Protein AF-A0A3P7J683-F1 (afdb_monomer_lite)

Organism: Strongylus vulgaris (NCBI:txid40348)

Radius of gyration: 22.48 Å; chains: 1; bounding box: 61×35×54 Å

pLDDT: mean 79.8, std 13.48, range [34.59, 92.44]

Secondary structure (DSSP, 8-state):
-GGG-TT---------TTGGGG--HHHHHHH-------------HHHHHHHT-GGGT---S-TT-S--HHHHHHHHHHS-HHHHHHHHHHHHHHHHH-SPPPHHHHHHHHHHTT--SSHHHHHHHHHHHHHTTSS-------

InterPro domains:
  IPR007220 Origin recognition complex, subunit 2 [PTHR14052] (2-137)
  IPR056772 Origin recognition complex subunit 2, RecA-like domain [PF04084] (2-37)
  IPR056773 Origin recognition complex subunit 2, winged-helix domain [PF24882] (101-136)

Sequence (142 aa):
MLAENPAILLVATIDHINATLLWTSVLLDSFQWVYCHADTFAFSTEELLAGHSSLLGLNPKNTHSAHSLSSLDVLWQSLATNSRSIFRLFYAMFFSTNEPVSFWDLFSAAKDEFLVSSDTALRQQLVEFSDHRVLRYAFHFY

Foldseek 3Di:
DQQQDPVDDDDDDDDDPCPVVVDDPVRCVSNVDDDDDDCPVDDPPPVVLVCCALLVVNPPDDDDDSGDPSNVVVVCVPDDPLLNVLVVLLVVVCVVVVDHDDLVNSVVVSVVVVSDDDSVRVVVSVVVCVNSVNDDDDDDDD

Structure (mmCIF, N/CA/C/O backbone):
data_AF-A0A3P7J683-F1
#
_entry.id   AF-A0A3P7J683-F1
#
loop_
_atom_site.group_PDB
_atom_site.id
_atom_site.type_symbol
_atom_site.label_atom_id
_atom_site.label_alt_id
_atom_site.label_comp_id
_atom_site.label_asym_id
_atom_site.label_entity_id
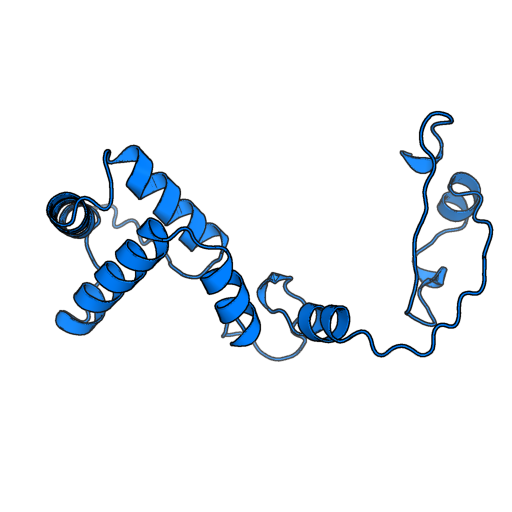_atom_site.label_seq_id
_atom_site.pdbx_PDB_ins_code
_atom_site.Cartn_x
_atom_site.Cartn_y
_atom_site.Cartn_z
_atom_site.occupancy
_atom_site.B_iso_or_equiv
_atom_site.auth_seq_id
_atom_site.auth_comp_id
_atom_site.auth_asym_id
_atom_site.auth_atom_id
_atom_site.pdbx_PDB_model_num
ATOM 1 N N . MET A 1 1 ? -4.834 2.512 26.294 1.00 63.38 1 MET A N 1
ATOM 2 C CA . MET A 1 1 ? -5.133 2.168 24.881 1.00 63.38 1 MET A CA 1
ATOM 3 C C . MET A 1 1 ? -5.638 3.398 24.139 1.00 63.38 1 MET A C 1
ATOM 5 O O . MET A 1 1 ? -6.151 4.297 24.786 1.00 63.38 1 MET A O 1
ATOM 9 N N . LEU A 1 2 ? -5.506 3.467 22.807 1.00 81.56 2 LEU A N 1
ATOM 10 C CA . LEU A 1 2 ? -5.938 4.637 22.015 1.00 81.56 2 LEU A CA 1
ATOM 11 C C . LEU A 1 2 ? -7.419 5.000 22.250 1.00 81.56 2 LEU A C 1
ATOM 13 O O . LEU A 1 2 ? -7.756 6.176 22.303 1.00 81.56 2 LEU A O 1
ATOM 17 N N . ALA A 1 3 ? -8.264 3.987 22.454 1.00 80.56 3 ALA A N 1
ATOM 18 C CA . ALA A 1 3 ? -9.697 4.138 22.692 1.00 80.56 3 ALA A CA 1
ATOM 19 C C . ALA A 1 3 ? -10.083 4.635 24.098 1.00 80.56 3 ALA A C 1
ATOM 21 O O . ALA A 1 3 ? -11.203 5.085 24.283 1.00 80.56 3 ALA A O 1
ATOM 22 N N . GLU A 1 4 ? -9.177 4.596 25.079 1.00 85.88 4 GLU A N 1
ATOM 23 C CA . GLU A 1 4 ? -9.460 5.113 26.433 1.00 85.88 4 GLU A CA 1
ATOM 24 C C . GLU A 1 4 ? -9.254 6.630 26.528 1.00 85.88 4 GLU A C 1
ATOM 26 O O . GLU A 1 4 ? -9.586 7.252 27.536 1.00 85.88 4 GLU A O 1
ATOM 31 N N . ASN A 1 5 ? -8.647 7.240 25.508 1.00 88.81 5 ASN A N 1
ATOM 32 C CA . ASN A 1 5 ? -8.351 8.660 25.528 1.00 88.81 5 ASN A CA 1
ATOM 33 C C . ASN A 1 5 ? -9.630 9.466 25.234 1.00 88.81 5 ASN A C 1
ATOM 35 O O . ASN A 1 5 ? -10.151 9.362 24.125 1.00 88.81 5 ASN A O 1
ATOM 39 N N . PRO A 1 6 ? -10.094 10.339 26.149 1.00 87.06 6 PRO A N 1
ATOM 40 C CA . PRO A 1 6 ? -11.324 11.111 25.954 1.00 87.06 6 PRO A CA 1
ATOM 41 C C . PRO A 1 6 ? -11.253 12.104 24.783 1.00 87.06 6 PRO A C 1
ATOM 43 O O . PRO A 1 6 ? -12.284 12.608 24.346 1.00 87.06 6 PRO A O 1
ATOM 46 N N . ALA A 1 7 ? -10.057 12.406 24.267 1.00 92.25 7 ALA A N 1
ATOM 47 C CA . ALA A 1 7 ? -9.878 13.251 23.089 1.00 92.25 7 ALA A CA 1
ATOM 48 C C . ALA A 1 7 ? -10.100 12.509 21.757 1.00 92.25 7 ALA A C 1
ATOM 50 O O . ALA A 1 7 ? -10.123 13.149 20.706 1.00 92.25 7 ALA A O 1
ATOM 51 N N . ILE A 1 8 ? -10.223 11.177 21.775 1.00 90.19 8 ILE A N 1
ATOM 52 C CA . ILE A 1 8 ? -10.325 10.341 20.576 1.00 90.19 8 ILE A CA 1
ATOM 53 C C . ILE A 1 8 ? -11.677 9.629 20.580 1.00 90.19 8 ILE A C 1
ATOM 55 O O . ILE A 1 8 ? -11.983 8.857 21.481 1.00 90.19 8 ILE A O 1
ATOM 59 N N . LEU A 1 9 ? -12.473 9.863 19.537 1.00 90.25 9 LEU A N 1
ATOM 60 C CA . LEU A 1 9 ? -13.706 9.124 19.273 1.00 90.25 9 LEU A CA 1
ATOM 61 C C . LEU A 1 9 ? -13.446 8.087 18.184 1.00 90.25 9 LEU A C 1
ATOM 63 O O . LEU A 1 9 ? -12.823 8.399 17.168 1.00 90.25 9 LEU A O 1
ATOM 67 N N . LEU A 1 10 ? -13.927 6.863 18.397 1.00 89.94 10 LEU A N 1
ATOM 68 C CA . LEU A 1 10 ? -13.690 5.742 17.495 1.00 89.94 10 LEU A CA 1
ATOM 69 C C . LEU A 1 10 ? -15.003 5.275 16.868 1.00 89.94 10 LEU A C 1
ATOM 71 O O . LEU A 1 10 ? -16.000 5.072 17.557 1.00 89.94 10 LEU A O 1
ATOM 75 N N . VAL A 1 11 ? -14.982 5.102 15.549 1.00 92.44 11 VAL A N 1
ATOM 76 C CA . VAL A 1 11 ? -16.067 4.509 14.763 1.00 92.44 11 VAL A CA 1
ATOM 77 C C . VAL A 1 11 ? -15.461 3.366 13.964 1.00 92.44 11 VAL A C 1
ATOM 79 O O . VAL A 1 11 ? -14.398 3.530 13.366 1.00 92.44 11 VAL A O 1
ATOM 82 N N . ALA A 1 12 ? -16.112 2.208 13.984 1.00 89.81 12 ALA A N 1
ATOM 83 C CA . ALA A 1 12 ? -15.646 1.006 13.309 1.00 89.81 12 ALA A CA 1
ATOM 84 C C . ALA A 1 12 ? -16.827 0.226 12.718 1.00 89.81 12 ALA A C 1
ATOM 86 O O . ALA A 1 12 ? -17.936 0.274 13.251 1.00 89.81 12 ALA A O 1
ATOM 87 N N . THR A 1 13 ? -16.569 -0.498 11.631 1.00 89.75 13 THR A N 1
ATOM 88 C CA . THR A 1 13 ? -17.495 -1.443 10.991 1.00 89.75 13 THR A CA 1
ATOM 89 C C . THR A 1 13 ? -16.991 -2.872 11.170 1.00 89.75 13 THR A C 1
ATOM 91 O O . THR A 1 13 ? -15.807 -3.098 11.433 1.00 89.75 13 THR A O 1
ATOM 94 N N . ILE A 1 14 ? -17.904 -3.842 11.102 1.00 88.81 14 ILE A N 1
ATOM 95 C CA . ILE A 1 14 ? -17.615 -5.256 11.347 1.00 88.81 14 ILE A CA 1
ATOM 96 C C . ILE A 1 14 ? -18.514 -6.110 10.455 1.00 88.81 14 ILE A C 1
ATOM 98 O O . ILE A 1 14 ? -19.729 -6.087 10.628 1.00 88.81 14 ILE A O 1
ATOM 102 N N . ASP A 1 15 ? -17.916 -6.927 9.589 1.00 86.31 15 ASP A N 1
ATOM 103 C CA . ASP A 1 15 ? -18.677 -7.787 8.667 1.00 86.31 15 ASP A CA 1
ATOM 104 C C . ASP A 1 15 ? -18.662 -9.270 9.058 1.00 86.31 15 ASP A C 1
ATOM 106 O O . ASP A 1 15 ? -19.535 -10.047 8.670 1.00 86.31 15 ASP A O 1
ATOM 110 N N . HIS A 1 16 ? -17.670 -9.706 9.841 1.00 84.81 16 HIS A N 1
ATOM 111 C CA . HIS A 1 16 ? -17.522 -11.120 10.179 1.00 84.81 16 HIS A CA 1
ATOM 112 C C . HIS A 1 16 ? -18.406 -11.526 11.368 1.00 84.81 16 HIS A C 1
ATOM 114 O O . HIS A 1 16 ? -18.309 -10.948 12.450 1.00 84.81 16 HIS A O 1
ATOM 120 N N . ILE A 1 17 ? -19.177 -12.611 11.218 1.00 87.00 17 ILE A N 1
ATOM 121 C CA . ILE A 1 17 ? -20.117 -13.102 12.247 1.00 87.00 17 ILE A CA 1
ATOM 122 C C . ILE A 1 17 ? -19.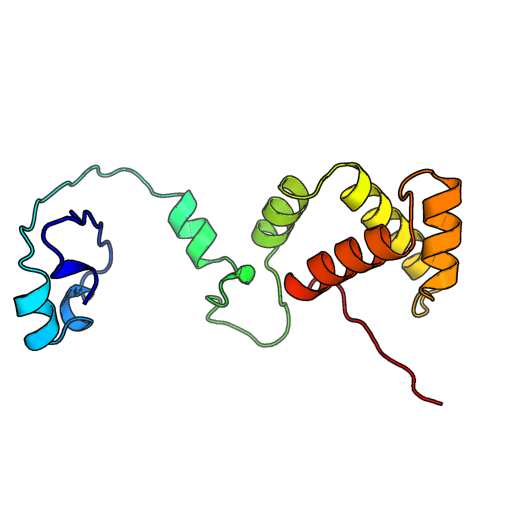453 -13.398 13.603 1.00 87.00 17 ILE A C 1
ATOM 124 O O . ILE A 1 17 ? -20.052 -13.187 14.652 1.00 87.00 17 ILE A O 1
ATOM 128 N N . ASN A 1 18 ? -18.192 -13.840 13.589 1.00 86.81 18 ASN A N 1
ATOM 129 C CA . ASN A 1 18 ? -17.424 -14.153 14.800 1.00 86.81 18 ASN A CA 1
ATOM 130 C C . ASN A 1 18 ? -16.445 -13.044 15.222 1.00 86.81 18 ASN A C 1
ATOM 132 O O . ASN A 1 18 ? -15.536 -13.308 16.005 1.00 86.81 18 ASN A O 1
ATOM 136 N N . ALA A 1 19 ? -16.552 -11.829 14.683 1.00 86.12 19 ALA A N 1
ATOM 137 C CA . ALA A 1 19 ? -15.593 -10.758 14.974 1.00 86.12 19 ALA A CA 1
ATOM 138 C C . ALA A 1 19 ? -15.502 -10.402 16.467 1.00 86.12 19 ALA A C 1
ATOM 140 O O . ALA A 1 19 ? -14.432 -10.044 16.950 1.00 86.12 19 ALA A O 1
ATOM 141 N N . THR A 1 20 ? -16.590 -10.575 17.218 1.00 82.94 20 THR A N 1
ATOM 142 C CA . THR A 1 20 ? -16.627 -10.355 18.671 1.00 82.94 20 THR A CA 1
ATOM 143 C C . THR A 1 20 ? -15.699 -11.290 19.452 1.00 82.94 20 THR A C 1
ATOM 145 O O . THR A 1 20 ? -15.312 -10.953 20.566 1.00 82.94 20 THR A O 1
ATOM 148 N N . LEU A 1 21 ? -15.268 -12.420 18.869 1.00 86.12 21 LEU A N 1
ATOM 149 C CA . LEU A 1 21 ? -14.277 -13.318 19.477 1.00 86.12 21 LEU A CA 1
ATOM 150 C C . LEU A 1 21 ? -12.866 -12.719 19.529 1.00 86.12 21 LEU A C 1
ATOM 152 O O . LEU A 1 21 ? -12.029 -13.206 20.286 1.00 86.12 21 LEU A O 1
ATOM 156 N N . LEU A 1 22 ? -12.577 -11.689 18.727 1.00 85.69 22 LEU A N 1
ATOM 157 C CA . LEU A 1 22 ? -11.267 -11.031 18.718 1.00 85.69 22 LEU A CA 1
ATOM 158 C C . LEU A 1 22 ? -11.026 -10.202 19.985 1.00 85.69 22 LEU A C 1
ATOM 160 O O . LEU A 1 22 ? -9.882 -9.863 20.292 1.00 85.69 22 LEU A O 1
ATOM 164 N N . TRP A 1 23 ? -12.085 -9.860 20.719 1.00 87.19 23 TRP A N 1
ATOM 165 C CA . TRP A 1 23 ? -11.997 -9.002 21.888 1.00 87.19 23 TRP A CA 1
ATOM 166 C C . TRP A 1 23 ? -12.067 -9.808 23.179 1.00 87.19 23 TRP A C 1
ATOM 168 O O . TRP A 1 23 ? -13.001 -10.565 23.430 1.00 87.19 23 TRP A O 1
ATOM 178 N N . THR A 1 24 ? -11.071 -9.604 24.036 1.00 87.50 24 THR A N 1
ATOM 179 C CA . THR A 1 24 ? -11.104 -10.083 25.417 1.00 87.50 24 THR A CA 1
ATOM 180 C C . THR A 1 24 ? -11.987 -9.173 26.273 1.00 87.50 24 THR A C 1
ATOM 182 O O . THR A 1 24 ? -12.294 -8.041 25.896 1.00 87.50 24 THR A O 1
ATOM 185 N N . SER A 1 25 ? -12.369 -9.639 27.464 1.00 86.38 25 SER A N 1
ATOM 186 C CA . SER A 1 25 ? -13.171 -8.852 28.413 1.00 86.38 25 SER A CA 1
ATOM 187 C C . SER A 1 25 ? -12.532 -7.505 28.768 1.00 86.38 25 SER A C 1
ATOM 189 O O . SER A 1 25 ? -13.233 -6.507 28.868 1.00 86.38 25 SER A O 1
ATOM 191 N N . VAL A 1 26 ? -11.202 -7.463 28.889 1.00 87.25 26 VAL A N 1
ATOM 192 C CA . VAL A 1 26 ? -10.441 -6.232 29.168 1.00 87.25 26 VAL A CA 1
ATOM 193 C C . VAL A 1 26 ? -10.550 -5.235 28.011 1.00 87.25 26 VAL A C 1
ATOM 195 O O . VAL A 1 26 ? -10.732 -4.042 28.232 1.00 87.25 26 VAL A O 1
ATOM 198 N N . LEU A 1 27 ? -10.478 -5.719 26.768 1.00 87.06 27 LEU A N 1
ATOM 199 C CA . LEU A 1 27 ? -10.613 -4.869 25.586 1.00 87.06 27 LEU A CA 1
ATOM 200 C C . LEU A 1 27 ? -12.028 -4.295 25.482 1.00 87.06 27 LEU A C 1
ATOM 202 O O . LEU A 1 27 ? -12.182 -3.096 25.267 1.00 87.06 27 LEU A O 1
ATOM 206 N N . LEU A 1 28 ? -13.055 -5.123 25.690 1.00 86.12 28 LEU A N 1
ATOM 207 C CA . LEU A 1 28 ? -14.451 -4.676 25.673 1.00 86.12 28 LEU A CA 1
ATOM 208 C C . LEU A 1 28 ? -14.722 -3.564 26.692 1.00 86.12 28 LEU A C 1
ATOM 210 O O . LEU A 1 28 ? -15.403 -2.596 26.356 1.00 86.12 28 LEU A O 1
ATOM 214 N N . ASP A 1 29 ? -14.150 -3.676 27.892 1.00 86.38 29 ASP A N 1
ATOM 215 C CA . ASP A 1 29 ? -14.309 -2.667 28.941 1.00 86.38 29 ASP A CA 1
ATOM 216 C C . ASP A 1 29 ? -13.639 -1.335 28.570 1.00 86.38 29 ASP A C 1
ATOM 218 O O . ASP A 1 29 ? -14.192 -0.268 28.813 1.00 86.38 29 ASP A O 1
ATOM 222 N N . SER A 1 30 ? -12.494 -1.382 27.885 1.00 86.69 30 SER A N 1
ATOM 223 C CA . SER A 1 30 ? -11.810 -0.171 27.415 1.00 86.69 30 SER A CA 1
ATOM 224 C C . SER A 1 30 ? -12.492 0.512 26.221 1.00 86.69 30 SER A C 1
ATOM 226 O O . SER A 1 30 ? -12.407 1.729 26.082 1.00 86.69 30 SER A O 1
ATOM 228 N N . PHE A 1 31 ? -13.149 -0.254 25.341 1.00 85.69 31 PHE A N 1
ATOM 229 C CA . PHE A 1 31 ? -13.732 0.279 24.107 1.00 85.69 31 PHE A CA 1
ATOM 230 C C . PHE A 1 31 ? -15.136 0.865 24.292 1.00 85.69 31 PHE A C 1
ATOM 232 O O . PHE A 1 31 ? -15.530 1.704 23.486 1.00 85.69 31 PHE A O 1
ATOM 239 N N . GLN A 1 32 ? -15.887 0.428 25.315 1.00 86.69 32 GLN A N 1
ATOM 240 C CA . GLN A 1 32 ? -17.238 0.928 25.628 1.00 86.69 32 GLN A CA 1
ATOM 241 C C . GLN A 1 32 ? -18.145 1.033 24.380 1.00 86.69 32 GLN A C 1
ATOM 243 O O . GLN A 1 32 ? -18.784 2.054 24.124 1.00 86.69 32 GLN A O 1
ATOM 248 N N . TRP A 1 33 ? -18.171 -0.026 23.563 1.00 87.88 33 TRP A N 1
ATOM 249 C CA . TRP A 1 33 ? -18.863 -0.016 22.275 1.00 87.88 33 TRP A CA 1
ATOM 250 C C . TRP A 1 33 ? -20.376 0.175 22.402 1.00 87.88 33 TRP A C 1
ATOM 252 O O . TRP A 1 33 ? -21.048 -0.523 23.161 1.00 87.88 33 TRP A O 1
ATOM 262 N N . VAL A 1 34 ? -20.924 1.044 21.552 1.00 90.75 34 VAL A N 1
ATOM 263 C CA . VAL A 1 34 ? -22.361 1.127 21.278 1.00 90.75 34 VAL A CA 1
ATOM 264 C C . VAL A 1 34 ? -22.611 0.511 19.908 1.00 90.75 34 VAL A C 1
ATOM 266 O O . VAL A 1 34 ? -22.205 1.063 18.888 1.00 90.75 34 VAL A O 1
ATOM 269 N N . TYR A 1 35 ? -23.270 -0.645 19.883 1.00 89.50 35 TYR A N 1
ATOM 270 C CA . TYR A 1 35 ? -23.570 -1.345 18.638 1.00 89.50 35 TYR A CA 1
ATOM 271 C C . TYR A 1 35 ? -24.760 -0.692 17.938 1.00 89.50 35 TYR A C 1
ATOM 273 O O . TYR A 1 35 ? -25.857 -0.616 18.492 1.00 89.50 35 TYR A O 1
ATOM 281 N N . CYS A 1 36 ? -24.543 -0.250 16.703 1.00 90.44 36 CYS A N 1
ATOM 282 C CA . CYS A 1 36 ? -25.597 0.183 15.801 1.00 90.44 36 CYS A CA 1
ATOM 283 C C . CYS A 1 36 ? -25.727 -0.814 14.649 1.00 90.44 36 CYS A C 1
ATOM 285 O O . CYS A 1 36 ? -24.743 -1.348 14.142 1.00 90.44 36 CYS A O 1
ATOM 287 N N . HIS A 1 37 ? -26.965 -1.082 14.257 1.00 90.12 37 HIS A N 1
ATOM 288 C CA . HIS A 1 37 ? -27.256 -1.951 13.132 1.00 90.12 37 HIS A CA 1
ATOM 289 C C . HIS A 1 37 ? -27.444 -1.098 11.876 1.00 90.12 37 HIS A C 1
ATOM 291 O O . HIS A 1 37 ? -28.238 -0.156 11.886 1.00 90.12 37 HIS A O 1
ATOM 297 N N . ALA A 1 38 ? -26.689 -1.405 10.823 1.00 86.69 38 ALA A N 1
ATOM 298 C CA . ALA A 1 38 ? -26.641 -0.628 9.589 1.00 86.69 38 ALA A CA 1
ATOM 299 C C . ALA A 1 38 ? -26.641 -1.560 8.366 1.00 86.69 38 ALA A C 1
ATOM 301 O O . ALA A 1 38 ? -25.663 -1.642 7.626 1.00 86.69 38 ALA A O 1
ATOM 302 N N . ASP A 1 39 ? -27.751 -2.265 8.155 1.00 87.44 39 ASP A N 1
ATOM 303 C CA . ASP A 1 39 ? -27.918 -3.173 7.019 1.00 87.44 39 ASP A CA 1
ATOM 304 C C . ASP A 1 39 ? -28.184 -2.398 5.724 1.00 87.44 39 ASP A C 1
ATOM 306 O O . ASP A 1 39 ? -29.305 -1.974 5.437 1.00 87.44 39 ASP A O 1
ATOM 310 N N . THR A 1 40 ? -27.142 -2.204 4.918 1.00 85.88 40 THR A N 1
ATOM 311 C CA . THR A 1 40 ? -27.237 -1.490 3.634 1.00 85.88 40 THR A CA 1
ATOM 312 C C . THR A 1 40 ? -27.601 -2.403 2.462 1.00 85.88 40 THR A C 1
ATOM 314 O O . THR A 1 40 ? -28.000 -1.903 1.411 1.00 85.88 40 THR A O 1
ATOM 317 N N . PHE A 1 41 ? -27.450 -3.726 2.617 1.00 82.69 41 PHE A N 1
ATOM 318 C CA . PHE A 1 41 ? -27.582 -4.744 1.558 1.00 82.69 41 PHE A CA 1
ATOM 319 C C . PHE A 1 41 ? -26.785 -4.435 0.273 1.00 82.69 41 PHE A C 1
ATOM 321 O O . PHE A 1 41 ? -27.047 -5.012 -0.785 1.00 82.69 41 PHE A O 1
ATOM 328 N N . ALA A 1 42 ? -25.806 -3.531 0.350 1.00 84.88 42 ALA A N 1
ATOM 329 C CA . ALA A 1 42 ? -24.933 -3.188 -0.757 1.00 84.88 42 ALA A CA 1
ATOM 330 C C . ALA A 1 42 ? -23.835 -4.249 -0.904 1.00 84.88 42 ALA A C 1
ATOM 332 O O . ALA A 1 42 ? -23.350 -4.806 0.079 1.00 84.88 42 ALA A O 1
ATOM 333 N N . PHE A 1 43 ? -23.434 -4.534 -2.142 1.00 81.31 43 PHE A N 1
ATOM 334 C CA . PHE A 1 43 ? -22.352 -5.476 -2.409 1.00 81.31 43 PHE A CA 1
ATOM 335 C C . PHE A 1 43 ? -20.993 -4.761 -2.360 1.00 81.31 43 PHE A C 1
ATOM 337 O O . PHE A 1 43 ? -20.681 -3.972 -3.254 1.00 81.31 43 PHE A O 1
ATOM 344 N N . SER A 1 44 ? -20.177 -5.054 -1.344 1.00 75.56 44 SER A N 1
ATOM 345 C CA . SER A 1 44 ? -18.829 -4.492 -1.175 1.00 75.56 44 SER A CA 1
ATOM 346 C C . SER A 1 44 ? -17.818 -5.112 -2.152 1.00 75.56 44 SER A C 1
ATOM 348 O O . SER A 1 44 ? -17.034 -5.994 -1.797 1.00 75.56 44 SER A O 1
ATOM 350 N N . THR A 1 45 ? -17.806 -4.648 -3.408 1.00 78.50 45 THR A N 1
ATOM 351 C CA . THR A 1 45 ? -16.829 -5.099 -4.420 1.00 78.50 45 THR A CA 1
ATOM 352 C C . THR A 1 45 ? -15.387 -4.845 -3.988 1.00 78.50 45 THR A C 1
ATOM 354 O O . THR A 1 45 ? -14.513 -5.667 -4.249 1.00 78.50 45 THR A O 1
ATOM 357 N N . GLU A 1 46 ? -15.130 -3.711 -3.333 1.00 75.38 46 GLU A N 1
ATOM 358 C CA . GLU A 1 46 ? -13.778 -3.293 -2.951 1.00 75.38 46 GLU A CA 1
ATOM 359 C C . GLU A 1 46 ? -13.188 -4.179 -1.850 1.00 75.38 46 GLU A C 1
ATOM 361 O O . GLU A 1 46 ? -12.056 -4.641 -1.984 1.00 75.38 46 GLU A O 1
ATOM 366 N N . GLU A 1 47 ? -13.964 -4.504 -0.813 1.00 75.56 47 GLU A N 1
ATOM 367 C CA . GLU A 1 47 ? -13.526 -5.403 0.265 1.00 75.56 47 GLU A CA 1
ATOM 368 C C . GLU A 1 47 ? -13.275 -6.824 -0.239 1.00 75.56 47 GLU A C 1
ATOM 370 O O . GLU A 1 47 ? -12.295 -7.461 0.152 1.00 75.56 47 GLU A O 1
ATOM 375 N N . LEU A 1 48 ? -14.106 -7.312 -1.165 1.00 73.69 48 LEU A N 1
ATOM 376 C CA . LEU A 1 48 ? -13.919 -8.629 -1.767 1.00 73.69 48 LEU A CA 1
ATOM 377 C C . LEU A 1 48 ? -12.643 -8.690 -2.623 1.00 73.69 48 LEU A C 1
ATOM 379 O O . LEU A 1 48 ? -11.896 -9.669 -2.568 1.00 73.69 48 LEU A O 1
ATOM 383 N N . LEU A 1 49 ? -12.355 -7.634 -3.389 1.00 67.75 49 LEU A N 1
ATOM 384 C CA . LEU A 1 49 ? -11.113 -7.525 -4.157 1.00 67.75 49 LEU A CA 1
ATOM 385 C C . LEU A 1 49 ? -9.886 -7.371 -3.244 1.00 67.75 49 LEU A C 1
ATOM 387 O O . LEU A 1 49 ? -8.843 -7.965 -3.526 1.00 67.75 49 LEU A O 1
ATOM 391 N N . ALA A 1 50 ? -10.015 -6.640 -2.134 1.00 65.88 50 ALA A N 1
ATOM 392 C CA . ALA A 1 50 ? -8.966 -6.489 -1.130 1.00 65.88 50 ALA A CA 1
ATOM 393 C C . ALA A 1 50 ? -8.664 -7.806 -0.395 1.00 65.88 50 ALA A C 1
ATOM 395 O O . ALA A 1 50 ? -7.496 -8.135 -0.195 1.00 65.88 50 ALA A O 1
ATOM 396 N N . GLY A 1 51 ? -9.680 -8.608 -0.063 1.00 58.84 51 GLY A N 1
ATOM 397 C CA . GLY A 1 51 ? -9.504 -9.934 0.545 1.00 58.84 51 GLY A CA 1
ATOM 398 C C . GLY A 1 51 ? -8.779 -10.933 -0.365 1.00 58.84 51 GLY A C 1
ATOM 399 O O . GLY A 1 51 ? -8.069 -11.816 0.110 1.00 58.84 51 GLY A O 1
ATOM 400 N N . HIS A 1 52 ? -8.887 -10.760 -1.684 1.00 54.19 52 HIS A N 1
ATOM 401 C CA . HIS A 1 52 ? -8.129 -11.526 -2.681 1.00 54.19 52 HIS A CA 1
ATOM 402 C C . HIS A 1 52 ? -6.768 -10.899 -3.033 1.00 54.19 52 HIS A C 1
ATOM 404 O O . HIS A 1 52 ? -6.051 -11.403 -3.904 1.00 54.19 52 HIS A O 1
ATOM 410 N N . SER A 1 53 ? -6.396 -9.796 -2.379 1.00 52.34 53 SER A N 1
ATOM 411 C CA . SER A 1 53 ? -5.141 -9.100 -2.629 1.00 52.34 53 SER A CA 1
ATOM 412 C C . SER A 1 53 ? -3.977 -9.846 -1.984 1.00 52.34 53 SER A C 1
ATOM 414 O O . SER A 1 53 ? -3.831 -9.909 -0.761 1.00 52.34 53 SER A O 1
ATOM 416 N N . SER A 1 54 ? -3.088 -10.373 -2.824 1.00 52.22 54 SER A N 1
ATOM 417 C CA . SER A 1 54 ? -1.828 -10.974 -2.370 1.00 52.22 54 SER A CA 1
ATOM 418 C C . SER A 1 54 ? -0.875 -9.928 -1.764 1.00 52.22 54 SER A C 1
ATOM 420 O O . SER A 1 54 ? 0.000 -10.281 -0.975 1.00 52.22 54 SER A O 1
ATOM 422 N N . LEU A 1 55 ? -1.090 -8.637 -2.059 1.00 47.03 55 LEU A N 1
ATOM 423 C CA . LEU A 1 55 ? -0.345 -7.509 -1.483 1.00 47.03 55 LEU A CA 1
ATOM 424 C C . LEU A 1 55 ? -0.538 -7.399 0.038 1.00 47.03 55 LEU A C 1
ATOM 426 O O . LEU A 1 55 ? 0.406 -7.068 0.748 1.00 47.03 55 LEU A O 1
ATOM 430 N N . LEU A 1 56 ? -1.727 -7.738 0.545 1.00 51.72 56 LEU A N 1
ATOM 431 C CA . LEU A 1 56 ? -2.026 -7.764 1.983 1.00 51.72 56 LEU A CA 1
ATOM 432 C C . LEU A 1 56 ? -1.683 -9.114 2.639 1.00 51.72 56 LEU A C 1
ATOM 434 O O . LEU A 1 56 ? -1.940 -9.311 3.823 1.00 51.72 56 LEU A O 1
ATOM 438 N N . GLY A 1 57 ? -1.108 -10.060 1.884 1.00 52.50 57 GLY A N 1
ATOM 439 C CA . GLY A 1 57 ? -0.736 -11.386 2.387 1.00 52.50 57 GLY A CA 1
ATOM 440 C C . GLY A 1 57 ? -1.923 -12.300 2.707 1.00 52.50 57 GLY A C 1
ATOM 441 O O . GLY A 1 57 ? -1.743 -13.307 3.384 1.00 52.50 57 GLY A O 1
ATOM 442 N N . LEU A 1 58 ? -3.125 -11.972 2.223 1.00 55.50 58 LEU A N 1
ATOM 443 C CA . LEU A 1 58 ? -4.372 -12.653 2.591 1.00 55.50 58 LEU A CA 1
ATOM 444 C C . LEU A 1 58 ? 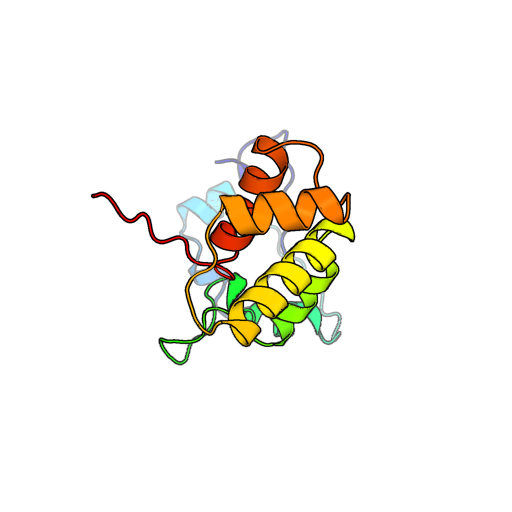-4.718 -13.855 1.699 1.00 55.50 58 LEU A C 1
ATOM 446 O O . LEU A 1 58 ? -5.800 -14.418 1.834 1.00 55.50 58 LEU A O 1
ATOM 450 N N . ASN A 1 59 ? -3.828 -14.279 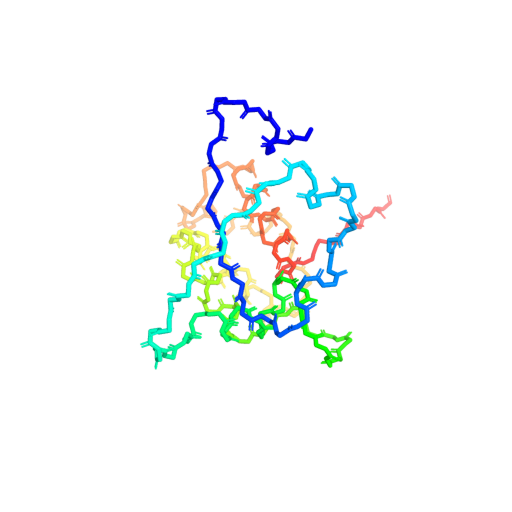0.793 1.00 52.38 59 ASN A N 1
ATOM 451 C CA . ASN A 1 59 ? -4.121 -15.378 -0.127 1.00 52.38 59 ASN A CA 1
ATOM 452 C C . ASN A 1 59 ? -3.992 -16.755 0.570 1.00 52.38 59 ASN A C 1
ATOM 454 O O . ASN A 1 59 ? -2.880 -17.154 0.928 1.00 52.38 59 ASN A O 1
ATOM 458 N N . PRO A 1 60 ? -5.090 -17.523 0.729 1.00 52.09 60 PRO A N 1
ATOM 459 C CA . PRO A 1 60 ? -5.090 -18.773 1.486 1.00 52.09 60 PRO A CA 1
ATOM 460 C C . PRO A 1 60 ? -4.563 -19.981 0.694 1.00 52.09 60 PRO A C 1
ATOM 462 O O . PRO A 1 60 ? -4.499 -21.083 1.240 1.00 52.09 60 PRO A O 1
ATOM 465 N N . LYS A 1 61 ? -4.207 -19.832 -0.593 1.00 51.56 61 LYS A N 1
ATOM 466 C CA . LYS A 1 61 ? -3.751 -20.952 -1.432 1.00 51.56 61 LYS A CA 1
ATOM 467 C C . LYS A 1 61 ? -2.499 -20.587 -2.248 1.00 51.56 61 LYS A C 1
ATOM 469 O O . LYS A 1 61 ? -2.595 -19.955 -3.290 1.00 51.56 61 LYS A O 1
ATOM 474 N N . ASN A 1 62 ? -1.360 -21.149 -1.828 1.00 43.66 62 ASN A N 1
ATOM 475 C CA . ASN A 1 62 ? -0.194 -21.505 -2.658 1.00 43.66 62 ASN A CA 1
ATOM 476 C C . ASN A 1 62 ? 0.939 -20.457 -2.889 1.00 43.66 62 ASN A C 1
ATOM 478 O O . ASN A 1 62 ? 1.003 -19.756 -3.891 1.00 43.66 62 ASN A O 1
ATOM 482 N N . THR A 1 63 ? 1.900 -20.442 -1.962 1.00 50.56 63 THR A N 1
ATOM 483 C CA . THR A 1 63 ? 3.375 -20.586 -2.095 1.00 50.56 63 THR A CA 1
ATOM 484 C C . THR A 1 63 ? 4.239 -19.947 -3.214 1.00 50.56 63 THR A C 1
ATOM 486 O O . THR A 1 63 ? 5.442 -19.913 -2.992 1.00 50.56 63 THR A O 1
ATOM 489 N N . HIS A 1 64 ? 3.795 -19.370 -4.343 1.00 49.91 64 HIS A N 1
ATOM 490 C CA . HIS A 1 64 ? 4.789 -18.846 -5.329 1.00 49.91 64 HIS A CA 1
ATOM 491 C C . HIS A 1 64 ? 4.485 -17.548 -6.090 1.00 49.91 64 HIS A C 1
ATOM 493 O O . HIS A 1 64 ? 5.422 -16.959 -6.631 1.00 49.91 64 HIS A O 1
ATOM 499 N N . SER A 1 65 ? 3.254 -17.036 -6.105 1.00 52.44 65 SER A N 1
ATOM 500 C CA . SER A 1 65 ? 2.959 -15.740 -6.735 1.00 52.44 65 SER A CA 1
ATOM 501 C C . SER A 1 65 ? 2.756 -14.671 -5.665 1.00 52.44 65 SER A C 1
ATOM 503 O O . SER A 1 65 ? 1.745 -14.679 -4.971 1.00 52.44 65 SER A O 1
ATOM 505 N N . ALA A 1 66 ? 3.709 -13.743 -5.535 1.00 56.72 66 ALA A N 1
ATOM 506 C CA . ALA A 1 66 ? 3.614 -12.630 -4.587 1.00 56.72 66 ALA A CA 1
ATOM 507 C C . ALA A 1 66 ? 2.452 -11.663 -4.899 1.00 56.72 66 ALA A C 1
ATOM 509 O O . ALA A 1 66 ? 2.025 -10.937 -4.004 1.00 56.72 66 ALA A O 1
ATOM 510 N N . HIS A 1 67 ? 1.913 -11.696 -6.125 1.00 59.28 67 HIS A N 1
ATOM 511 C CA . HIS A 1 67 ? 0.886 -10.775 -6.614 1.00 59.28 67 HIS A CA 1
ATOM 512 C C . HIS A 1 67 ? -0.247 -11.499 -7.344 1.00 59.28 67 HIS A C 1
ATOM 514 O O . HIS A 1 67 ? 0.014 -12.403 -8.137 1.00 59.28 67 HIS A O 1
ATOM 520 N N . SER A 1 68 ? -1.495 -11.078 -7.113 1.00 65.31 68 SER A N 1
ATOM 521 C CA . SER A 1 68 ? -2.620 -11.369 -8.010 1.00 65.31 68 SER A CA 1
ATOM 522 C C . SER A 1 68 ? -2.664 -10.323 -9.133 1.00 65.31 68 SER A C 1
ATOM 524 O O . SER A 1 68 ? -2.127 -9.225 -8.982 1.00 65.31 68 SER A O 1
ATOM 526 N N . LEU A 1 69 ? -3.298 -10.644 -10.268 1.00 66.12 69 LEU A N 1
ATOM 527 C CA . LEU A 1 69 ? -3.423 -9.707 -11.398 1.00 66.12 69 LEU A CA 1
ATOM 528 C C . LEU A 1 69 ? -4.092 -8.387 -10.983 1.00 66.12 69 LEU A C 1
ATOM 530 O O . LEU A 1 69 ? -3.618 -7.321 -11.354 1.00 66.12 69 LEU A O 1
ATOM 534 N N . SER A 1 70 ? -5.115 -8.453 -10.127 1.00 65.19 70 SER A N 1
ATOM 535 C CA . SER A 1 70 ? -5.781 -7.265 -9.586 1.00 65.19 70 SER A CA 1
ATOM 536 C C . SER A 1 70 ? -4.859 -6.411 -8.711 1.00 65.19 70 SER A C 1
ATOM 538 O O . SER A 1 70 ? -4.897 -5.187 -8.802 1.00 65.19 70 SER A O 1
ATOM 540 N N . SER A 1 71 ? -3.995 -7.024 -7.893 1.00 68.19 71 SER A N 1
ATOM 541 C CA . SER A 1 71 ? -2.995 -6.281 -7.112 1.00 68.19 71 SER A CA 1
ATOM 542 C C . SER A 1 71 ? -1.978 -5.573 -8.014 1.00 68.19 71 SER A C 1
ATOM 544 O O . SER A 1 71 ? -1.569 -4.456 -7.700 1.00 68.19 71 SER A O 1
ATOM 546 N N . LEU A 1 72 ? -1.589 -6.188 -9.137 1.00 73.56 72 LEU A N 1
ATOM 547 C CA . LEU A 1 72 ? -0.700 -5.555 -10.116 1.00 73.56 72 LEU A CA 1
ATOM 548 C C . LEU A 1 72 ? -1.380 -4.406 -10.859 1.00 73.56 72 LEU A C 1
ATOM 550 O O . LEU A 1 72 ? -0.724 -3.397 -11.093 1.00 73.56 72 LEU A O 1
ATOM 554 N N . ASP A 1 73 ? -2.669 -4.517 -11.185 1.00 78.50 73 ASP A N 1
ATOM 555 C CA . ASP A 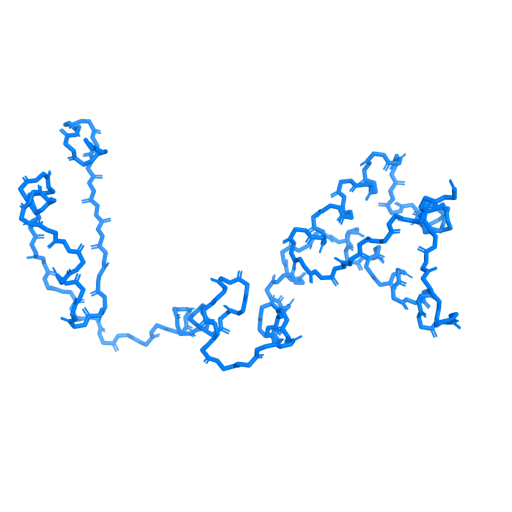1 73 ? -3.420 -3.430 -11.826 1.00 78.50 73 ASP A CA 1
ATOM 556 C C . ASP A 1 73 ? -3.513 -2.199 -10.917 1.00 78.50 73 ASP A C 1
ATOM 558 O O . ASP A 1 73 ? -3.284 -1.074 -11.365 1.00 78.50 73 ASP A O 1
ATOM 562 N N . VAL A 1 74 ? -3.784 -2.405 -9.625 1.00 76.94 74 VAL A N 1
ATOM 563 C CA . VAL A 1 74 ? -3.824 -1.319 -8.632 1.00 76.94 74 VAL A CA 1
ATOM 564 C C . VAL A 1 74 ? -2.444 -0.685 -8.460 1.00 76.94 74 VAL A C 1
ATOM 566 O O . VAL A 1 74 ? -2.325 0.538 -8.510 1.00 76.94 74 VAL A O 1
ATOM 569 N N . LEU A 1 75 ? -1.395 -1.502 -8.323 1.00 80.94 75 LEU A N 1
ATOM 570 C CA . LEU A 1 75 ? -0.016 -1.016 -8.257 1.00 80.94 75 LEU A CA 1
ATOM 571 C C . LEU A 1 75 ? 0.341 -0.217 -9.514 1.00 80.94 75 LEU A C 1
ATOM 573 O O . LEU A 1 75 ? 0.880 0.884 -9.439 1.00 80.94 75 LEU A O 1
ATOM 577 N N . TRP A 1 76 ? -0.010 -0.732 -10.692 1.00 82.38 76 TRP A N 1
ATOM 578 C CA . TRP A 1 76 ? 0.237 -0.044 -11.950 1.00 82.38 76 TRP A CA 1
ATOM 579 C C . TRP A 1 76 ? -0.447 1.323 -11.976 1.00 82.38 76 TRP A C 1
ATOM 581 O O . TRP A 1 76 ? 0.172 2.303 -12.389 1.00 82.38 76 TRP A O 1
ATOM 591 N N . GLN A 1 77 ? -1.685 1.419 -11.487 1.00 82.00 77 GLN A N 1
ATOM 592 C CA . GLN A 1 77 ? -2.423 2.677 -11.392 1.00 82.00 77 GLN A CA 1
ATOM 593 C C . GLN A 1 77 ? -1.828 3.664 -10.375 1.00 82.00 77 GLN A C 1
ATOM 595 O O . GLN A 1 77 ? -1.879 4.867 -10.635 1.00 82.00 77 GLN A O 1
ATOM 600 N N . SER A 1 78 ? -1.219 3.200 -9.279 1.00 82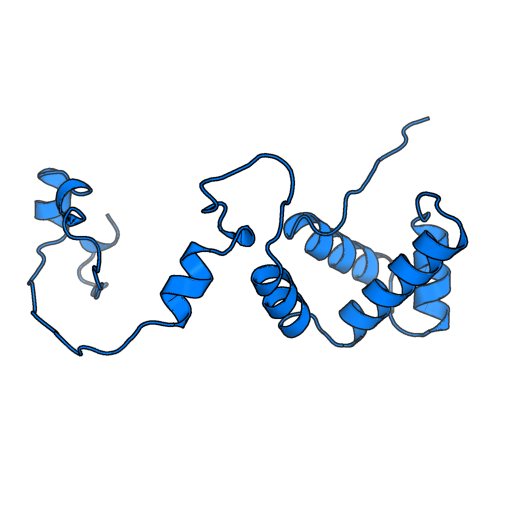.56 78 SER A N 1
ATOM 601 C CA . SER A 1 78 ? -0.617 4.079 -8.264 1.00 82.56 78 SER A CA 1
ATOM 602 C C . SER A 1 78 ? 0.757 4.631 -8.657 1.00 82.56 78 SER A C 1
ATOM 604 O O . SER A 1 78 ? 1.141 5.697 -8.181 1.00 82.56 78 SER A O 1
ATOM 606 N N . LEU A 1 79 ? 1.496 3.947 -9.538 1.00 83.44 79 LEU A N 1
ATOM 607 C CA . LEU A 1 79 ? 2.814 4.398 -10.000 1.00 83.44 79 LEU A CA 1
ATOM 608 C C . LEU A 1 79 ? 2.736 5.717 -10.786 1.00 83.44 79 LEU A C 1
ATOM 610 O O . LEU A 1 79 ? 1.891 5.876 -11.675 1.00 83.44 79 LEU A O 1
ATOM 614 N N . ALA A 1 80 ? 3.703 6.608 -10.546 1.00 86.94 80 ALA A N 1
ATOM 615 C CA . ALA A 1 80 ? 3.906 7.807 -11.355 1.00 86.94 80 ALA A CA 1
ATOM 616 C C . ALA A 1 80 ? 4.272 7.456 -12.811 1.00 86.94 80 ALA A C 1
ATOM 618 O O . ALA A 1 80 ? 4.821 6.391 -13.106 1.00 86.94 80 ALA A O 1
ATOM 619 N N . THR A 1 81 ? 4.004 8.374 -13.743 1.00 86.25 81 THR A N 1
ATOM 620 C CA . THR A 1 81 ? 4.259 8.169 -15.182 1.00 86.25 81 THR A CA 1
ATOM 621 C C . THR A 1 81 ? 5.711 7.799 -15.474 1.00 86.25 81 THR A C 1
ATOM 623 O O . THR A 1 81 ? 5.958 6.868 -16.238 1.00 86.25 81 THR A O 1
ATOM 626 N N . ASN A 1 82 ? 6.662 8.467 -14.819 1.00 87.69 82 ASN A N 1
ATOM 627 C CA . ASN A 1 82 ? 8.092 8.211 -15.002 1.00 87.69 82 ASN A CA 1
ATOM 628 C C . ASN A 1 82 ? 8.476 6.826 -14.465 1.00 87.69 82 ASN A C 1
ATOM 630 O O . ASN A 1 82 ? 9.183 6.079 -15.135 1.00 87.69 82 ASN A O 1
ATOM 634 N N . SER A 1 83 ? 7.930 6.438 -13.311 1.00 87.50 83 SER A N 1
ATOM 635 C CA . SER A 1 83 ? 8.128 5.120 -12.703 1.00 87.50 83 SER A CA 1
ATOM 636 C C . SER A 1 83 ? 7.635 3.991 -13.611 1.00 87.50 83 SER A C 1
ATOM 638 O O . SER A 1 83 ? 8.325 2.986 -13.767 1.00 87.50 83 SER A O 1
ATOM 640 N N . ARG A 1 84 ? 6.488 4.167 -14.285 1.00 90.00 84 ARG A N 1
ATOM 641 C CA . ARG A 1 84 ? 5.981 3.200 -15.280 1.00 90.00 84 ARG A CA 1
ATOM 642 C C . ARG A 1 84 ? 6.904 3.076 -16.491 1.00 90.00 84 ARG A C 1
ATOM 644 O O . ARG A 1 84 ? 7.086 1.971 -17.001 1.00 90.00 84 ARG A O 1
ATOM 651 N N . SER A 1 85 ? 7.479 4.183 -16.959 1.00 90.44 85 SER A N 1
ATOM 652 C CA . SER A 1 85 ? 8.442 4.168 -18.066 1.00 90.44 85 SER A CA 1
ATOM 653 C C . SER A 1 85 ? 9.736 3.454 -17.679 1.00 90.44 85 SER A C 1
ATOM 655 O O . SER A 1 85 ? 10.180 2.586 -18.421 1.00 90.44 85 SER A O 1
ATOM 657 N N . ILE A 1 86 ? 10.274 3.715 -16.481 1.00 90.62 86 ILE A N 1
ATOM 658 C CA . ILE A 1 86 ? 11.450 3.003 -15.945 1.00 90.62 86 ILE A CA 1
ATOM 659 C C . ILE A 1 86 ? 11.161 1.505 -15.828 1.00 90.62 86 ILE A C 1
ATOM 661 O O . ILE A 1 86 ? 11.992 0.678 -16.197 1.00 90.62 86 ILE A O 1
ATOM 665 N N . PHE A 1 87 ? 9.964 1.146 -15.358 1.00 89.69 87 PHE A N 1
ATOM 666 C CA . PHE A 1 87 ? 9.536 -0.245 -15.268 1.00 89.69 87 PHE A CA 1
ATOM 667 C C . PHE A 1 87 ? 9.519 -0.916 -16.649 1.00 89.69 87 PHE A C 1
ATOM 669 O O . PHE A 1 87 ? 10.089 -1.990 -16.817 1.00 89.69 87 PHE A O 1
ATOM 676 N N . ARG A 1 88 ? 8.942 -0.267 -17.670 1.00 90.19 88 ARG A N 1
ATOM 677 C CA . ARG A 1 88 ? 8.966 -0.778 -19.054 1.00 90.19 88 ARG A CA 1
ATOM 678 C C . ARG A 1 88 ? 10.384 -0.909 -19.602 1.00 90.19 88 ARG A C 1
ATOM 680 O O . ARG A 1 88 ? 10.680 -1.927 -20.220 1.00 90.19 88 ARG A O 1
ATOM 687 N N . LEU A 1 89 ? 11.238 0.083 -19.361 1.00 90.38 89 LEU A N 1
ATOM 688 C CA . LEU A 1 89 ? 12.632 0.082 -19.800 1.00 90.38 89 LEU A CA 1
ATOM 689 C C . LEU A 1 89 ? 13.402 -1.097 -19.192 1.00 90.38 89 LEU A C 1
ATOM 691 O O . LEU A 1 89 ? 14.068 -1.836 -19.914 1.00 90.38 89 LEU A O 1
ATOM 695 N N . PHE A 1 90 ? 13.230 -1.338 -17.889 1.00 90.31 90 PHE A N 1
ATOM 696 C CA . PHE A 1 90 ? 13.818 -2.489 -17.206 1.00 90.31 90 PHE A CA 1
ATOM 697 C C . PHE A 1 90 ? 13.407 -3.814 -17.858 1.00 90.31 90 PHE A C 1
ATOM 699 O O . PHE A 1 90 ? 14.271 -4.625 -18.186 1.00 90.31 90 PHE A O 1
ATOM 706 N N . TYR A 1 91 ? 12.108 -4.035 -18.092 1.00 88.94 91 TYR A N 1
ATOM 707 C CA . TYR A 1 91 ? 11.652 -5.276 -18.726 1.00 88.94 91 TYR A CA 1
ATOM 708 C C . TYR A 1 91 ? 12.107 -5.396 -20.179 1.00 88.94 91 TYR A C 1
ATOM 710 O O . TYR A 1 91 ? 12.439 -6.496 -20.606 1.00 88.94 91 TYR A O 1
ATOM 718 N N . ALA A 1 92 ? 12.169 -4.298 -20.935 1.00 89.69 92 ALA A N 1
ATOM 719 C CA . ALA A 1 92 ? 12.694 -4.317 -22.297 1.00 89.69 92 ALA A CA 1
ATOM 720 C C . ALA A 1 92 ? 14.158 -4.792 -22.327 1.00 89.69 92 ALA A C 1
ATOM 722 O O . ALA A 1 92 ? 14.501 -5.672 -23.116 1.00 89.69 92 ALA A O 1
ATOM 723 N N . MET A 1 93 ? 14.997 -4.280 -21.420 1.00 88.75 93 MET A N 1
ATOM 724 C CA . MET A 1 93 ? 16.387 -4.726 -21.272 1.00 88.75 93 MET A CA 1
ATOM 725 C C . MET A 1 93 ? 16.471 -6.182 -20.798 1.00 88.75 93 MET A C 1
ATOM 727 O O . MET A 1 93 ? 17.222 -6.976 -21.362 1.00 88.75 93 MET A O 1
ATOM 731 N N . PHE A 1 94 ? 15.660 -6.552 -19.804 1.00 88.00 94 PHE A N 1
ATOM 732 C CA . PHE A 1 94 ? 15.641 -7.903 -19.250 1.00 88.00 94 PHE A CA 1
ATOM 733 C C . PHE A 1 94 ? 15.223 -8.949 -20.290 1.00 88.00 94 PHE A C 1
ATOM 735 O O . PHE A 1 94 ? 15.881 -9.973 -20.413 1.00 88.00 94 PHE A O 1
ATOM 742 N N . PHE A 1 95 ? 14.173 -8.702 -21.078 1.00 87.88 95 PHE A N 1
ATOM 743 C CA . PHE A 1 95 ? 13.723 -9.644 -22.109 1.00 87.88 95 PHE A CA 1
ATOM 744 C C . PHE A 1 95 ? 14.626 -9.674 -23.345 1.00 87.88 95 PHE A C 1
ATOM 746 O O . PHE A 1 95 ? 14.663 -10.692 -24.031 1.00 87.88 95 PHE A O 1
ATOM 753 N N . SER A 1 96 ? 15.358 -8.593 -23.629 1.00 87.62 96 SER A N 1
ATOM 754 C CA . SER A 1 96 ? 16.326 -8.571 -24.729 1.00 87.62 96 SER A CA 1
ATOM 755 C C . SER A 1 96 ? 17.547 -9.446 -24.438 1.00 87.62 96 SER A C 1
ATOM 757 O O . SER A 1 96 ? 18.002 -10.170 -25.320 1.00 87.62 96 SER A O 1
ATOM 759 N N . THR A 1 97 ? 18.086 -9.374 -23.219 1.00 83.44 97 THR A N 1
ATOM 760 C CA . THR A 1 97 ? 19.334 -10.070 -22.852 1.00 83.44 97 THR A CA 1
ATOM 761 C C . THR A 1 97 ? 19.071 -11.387 -22.115 1.00 83.44 97 THR A C 1
ATOM 763 O O . THR A 1 97 ? 19.909 -12.280 -22.127 1.00 83.44 97 THR A O 1
ATOM 766 N N . ASN A 1 98 ? 17.893 -11.535 -21.499 1.00 83.12 98 ASN A N 1
ATOM 767 C CA . ASN A 1 98 ? 17.527 -12.623 -20.583 1.00 83.12 98 ASN A CA 1
ATOM 768 C C . ASN A 1 98 ? 18.519 -12.802 -19.413 1.00 83.12 98 ASN A C 1
ATOM 770 O O . ASN A 1 98 ? 18.661 -13.890 -18.855 1.00 83.12 98 ASN A O 1
ATOM 774 N N . GLU A 1 99 ? 19.200 -11.717 -19.043 1.00 85.06 99 GLU A N 1
ATOM 775 C CA . GLU A 1 99 ? 20.193 -11.650 -17.973 1.00 85.06 99 GLU A CA 1
ATOM 776 C C . GLU A 1 99 ? 19.807 -10.569 -16.948 1.00 85.06 99 GLU A C 1
ATOM 778 O O . GLU A 1 99 ? 19.039 -9.652 -17.265 1.00 85.06 99 GLU A O 1
ATOM 783 N N . PRO A 1 100 ? 20.322 -10.647 -15.705 1.00 84.31 100 PRO A N 1
ATOM 784 C CA . PRO A 1 100 ? 20.102 -9.613 -14.701 1.00 84.31 100 PRO A CA 1
ATOM 785 C C . PRO A 1 100 ? 20.608 -8.250 -15.188 1.00 84.31 100 PRO A C 1
ATOM 787 O O . PRO A 1 100 ? 21.772 -8.099 -15.552 1.00 84.31 100 PRO A O 1
ATOM 790 N N . VAL A 1 101 ? 19.739 -7.239 -15.158 1.00 86.31 101 VAL A N 1
ATOM 791 C CA . VAL A 1 101 ? 20.090 -5.881 -15.592 1.00 86.31 101 VAL A CA 1
ATOM 792 C C . VAL A 1 101 ? 20.991 -5.221 -14.546 1.00 86.31 101 VAL A C 1
ATOM 794 O O . VAL A 1 101 ? 20.632 -5.148 -13.367 1.00 86.31 101 VAL A O 1
ATOM 797 N N . SER A 1 102 ? 22.152 -4.712 -14.970 1.00 89.56 102 SER A N 1
ATOM 798 C CA . SER A 1 102 ? 23.037 -3.962 -14.080 1.00 89.56 102 SER A CA 1
ATOM 799 C C . SER A 1 102 ? 22.425 -2.600 -13.726 1.00 89.56 102 SER A C 1
ATOM 801 O O . SER A 1 102 ? 21.770 -1.950 -14.545 1.00 89.56 102 SER A O 1
ATOM 803 N N . PHE A 1 103 ? 22.655 -2.137 -12.493 1.00 89.06 103 PHE A N 1
ATOM 804 C CA . PHE A 1 103 ? 22.150 -0.835 -12.046 1.00 89.06 103 PHE A CA 1
ATOM 805 C C . PHE A 1 103 ? 22.655 0.315 -12.930 1.00 89.06 103 PHE A C 1
ATOM 807 O O . PHE A 1 103 ? 21.900 1.235 -13.233 1.00 89.06 103 PHE A O 1
ATOM 814 N N . TRP A 1 104 ? 23.923 0.266 -13.345 1.00 90.19 104 TRP A N 1
ATOM 815 C CA . TRP A 1 104 ? 24.550 1.341 -14.114 1.00 90.19 104 TRP A CA 1
ATOM 816 C C . TRP A 1 104 ? 24.064 1.402 -15.562 1.00 90.19 104 TRP A C 1
ATOM 818 O O . TRP A 1 104 ? 23.927 2.503 -16.101 1.00 90.19 104 TRP A O 1
ATOM 828 N N . ASP A 1 105 ? 23.734 0.257 -16.161 1.00 90.88 105 ASP A N 1
ATOM 829 C CA . ASP A 1 105 ? 23.161 0.217 -17.510 1.00 90.88 105 ASP A CA 1
ATOM 830 C C . ASP A 1 105 ? 21.730 0.754 -17.494 1.00 90.88 105 ASP A C 1
ATOM 832 O O . ASP A 1 105 ? 21.379 1.607 -18.311 1.00 90.88 105 ASP A O 1
ATOM 836 N N . LEU A 1 106 ? 20.931 0.339 -16.502 1.00 90.06 106 LEU A N 1
ATOM 837 C CA . LEU A 1 106 ? 19.585 0.877 -16.301 1.00 90.06 106 LEU A CA 1
ATOM 838 C C . LEU A 1 106 ? 19.621 2.386 -16.030 1.00 90.06 106 LEU A C 1
ATOM 840 O O . LEU A 1 106 ? 18.801 3.125 -16.566 1.00 90.06 106 LEU A O 1
ATOM 844 N N . PHE A 1 107 ? 20.568 2.855 -15.214 1.00 91.62 107 PHE A N 1
ATOM 845 C CA . PHE A 1 107 ? 20.726 4.276 -14.914 1.00 91.62 107 PHE A CA 1
ATOM 846 C C . PHE A 1 107 ? 21.118 5.092 -16.148 1.00 91.62 107 PHE A C 1
ATOM 848 O O . PHE A 1 107 ? 20.545 6.156 -16.376 1.00 91.62 107 PHE A O 1
ATOM 855 N N . SER A 1 108 ? 22.051 4.588 -16.959 1.00 91.31 108 SER A N 1
ATOM 856 C CA . SER A 1 108 ? 22.455 5.242 -18.209 1.00 91.31 108 SER A CA 1
ATOM 857 C C . SER A 1 108 ? 21.273 5.358 -19.171 1.00 91.31 108 SER A C 1
ATOM 859 O O . SER A 1 108 ? 20.952 6.463 -19.600 1.00 91.31 108 SER A O 1
ATOM 861 N N . ALA A 1 109 ? 20.551 4.258 -19.402 1.00 90.75 109 ALA A N 1
ATOM 862 C CA . ALA A 1 109 ? 19.381 4.242 -20.277 1.00 90.75 109 ALA A CA 1
ATOM 863 C C . ALA A 1 109 ? 18.246 5.149 -19.760 1.00 90.75 109 ALA A C 1
ATOM 865 O O . ALA A 1 109 ? 17.661 5.921 -20.517 1.00 90.75 109 ALA A O 1
ATOM 866 N N . ALA A 1 110 ? 17.968 5.126 -18.452 1.00 91.31 110 ALA A N 1
ATOM 867 C CA . ALA A 1 110 ? 16.944 5.979 -17.848 1.00 91.31 110 ALA A CA 1
ATOM 868 C C . ALA A 1 110 ? 17.298 7.473 -17.928 1.00 91.31 110 ALA A C 1
ATOM 870 O O . ALA A 1 110 ? 16.406 8.314 -18.041 1.00 91.31 110 ALA A O 1
ATOM 871 N N . LYS A 1 111 ? 18.589 7.816 -17.870 1.00 91.00 111 LYS A N 1
ATOM 872 C CA . LYS A 1 111 ? 19.069 9.192 -18.028 1.00 91.00 111 LYS A CA 1
ATOM 873 C C . LYS A 1 111 ? 18.982 9.654 -19.484 1.00 91.00 111 LYS A C 1
ATOM 875 O O . LYS A 1 111 ? 18.624 10.805 -19.717 1.00 91.00 111 LYS A O 1
ATOM 880 N N . ASP A 1 112 ? 19.266 8.773 -20.441 1.00 91.62 112 ASP A N 1
ATOM 881 C CA . ASP A 1 112 ? 19.164 9.076 -21.875 1.00 91.62 112 ASP A CA 1
ATOM 882 C C . ASP A 1 112 ? 17.710 9.342 -22.303 1.00 91.62 112 ASP A C 1
ATOM 884 O O . ASP A 1 112 ? 17.454 10.205 -23.142 1.00 91.62 112 ASP A O 1
ATOM 888 N N . GLU A 1 113 ? 16.744 8.682 -21.657 1.00 91.06 113 GLU A N 1
ATOM 889 C CA . GLU A 1 113 ? 15.307 8.943 -21.823 1.00 91.06 113 GLU A CA 1
ATOM 890 C C . GLU A 1 113 ? 14.757 10.055 -20.903 1.00 91.06 113 GLU A C 1
ATOM 892 O O . GLU A 1 113 ? 13.549 10.295 -20.873 1.00 91.06 113 GLU A O 1
ATOM 897 N N . PHE A 1 114 ? 15.617 10.752 -20.150 1.00 87.94 114 PHE A N 1
ATOM 898 C CA . PHE A 1 114 ? 15.237 11.806 -19.195 1.00 87.94 114 PHE A CA 1
ATOM 899 C C . PHE A 1 114 ? 14.212 11.361 -18.128 1.00 87.94 114 PHE A C 1
ATOM 901 O O . PHE A 1 114 ? 13.453 12.177 -17.600 1.00 87.94 114 PHE A O 1
ATOM 908 N N . LEU A 1 115 ? 14.191 10.072 -17.775 1.00 88.38 115 LEU A N 1
ATOM 909 C CA . LEU A 1 115 ? 13.257 9.508 -16.793 1.00 88.38 115 LEU A CA 1
ATOM 910 C C . LEU A 1 115 ? 13.669 9.802 -15.348 1.00 88.38 115 LEU A C 1
ATOM 912 O O . LEU A 1 115 ? 12.818 9.835 -14.457 1.00 88.38 115 LEU A O 1
ATOM 916 N N . VAL A 1 116 ? 14.969 10.000 -15.109 1.00 88.25 116 VAL A N 1
ATOM 917 C CA . VAL A 1 116 ? 15.543 10.222 -13.779 1.00 88.25 116 VAL A CA 1
ATOM 918 C C . VAL A 1 116 ? 16.617 11.310 -13.817 1.00 88.25 116 VAL A C 1
ATOM 920 O O . VAL A 1 116 ? 17.406 11.389 -14.754 1.00 88.25 116 VAL A O 1
ATOM 923 N N . SER A 1 117 ? 16.664 12.136 -12.768 1.00 85.62 117 SER A N 1
ATOM 924 C CA . SER A 1 117 ? 17.618 13.241 -12.610 1.00 85.62 117 SER A CA 1
ATOM 925 C C . SER A 1 117 ? 18.881 12.892 -11.809 1.00 85.62 117 SER A C 1
ATOM 927 O O . SER A 1 117 ? 19.915 13.524 -12.014 1.00 85.62 117 SER A O 1
ATOM 929 N N . SER A 1 118 ? 18.830 11.908 -10.904 1.00 89.12 118 SER A N 1
ATOM 930 C CA . SER A 1 118 ? 19.957 11.502 -10.049 1.00 89.12 118 SER A CA 1
ATOM 931 C C . SER A 1 118 ? 19.963 10.001 -9.750 1.00 89.12 118 SER A C 1
ATOM 933 O O . SER A 1 118 ? 18.933 9.329 -9.826 1.00 89.12 118 SER A O 1
ATOM 935 N N . ASP A 1 119 ? 21.116 9.457 -9.351 1.00 89.81 119 ASP A N 1
ATOM 936 C CA . ASP A 1 119 ? 21.213 8.051 -8.937 1.00 89.81 119 ASP A CA 1
ATOM 937 C C . ASP A 1 119 ? 20.329 7.765 -7.711 1.00 89.81 119 ASP A C 1
ATOM 939 O O . ASP A 1 119 ? 19.693 6.714 -7.628 1.00 89.81 119 ASP A O 1
ATOM 943 N N . THR A 1 120 ? 20.224 8.735 -6.799 1.00 88.19 120 THR A N 1
ATOM 944 C CA . THR A 1 120 ? 19.389 8.651 -5.599 1.00 88.19 120 THR A CA 1
ATOM 945 C C . THR A 1 120 ? 17.910 8.497 -5.938 1.00 88.19 120 THR A C 1
ATOM 947 O O . THR A 1 120 ? 17.235 7.669 -5.329 1.00 88.19 120 THR A O 1
ATOM 950 N N . ALA A 1 121 ? 17.420 9.220 -6.948 1.00 87.06 121 ALA A N 1
ATOM 951 C CA . ALA A 1 121 ? 16.038 9.119 -7.400 1.00 87.06 121 ALA A CA 1
ATOM 952 C C . ALA A 1 121 ? 15.739 7.740 -8.014 1.00 87.06 121 ALA A C 1
ATOM 954 O O . ALA A 1 121 ? 14.708 7.144 -7.702 1.00 87.06 121 ALA A O 1
ATOM 955 N N . LEU A 1 122 ? 16.662 7.177 -8.810 1.00 89.00 122 LEU A N 1
ATOM 956 C CA . LEU A 1 122 ? 16.489 5.820 -9.345 1.00 89.00 122 LEU A CA 1
ATOM 957 C C . LEU A 1 122 ? 16.510 4.773 -8.224 1.00 89.00 122 LEU A C 1
ATOM 959 O O . LEU A 1 122 ? 15.689 3.860 -8.215 1.00 89.00 122 LEU A O 1
ATOM 963 N N . ARG A 1 123 ? 17.426 4.903 -7.257 1.00 89.56 123 ARG A N 1
ATOM 964 C CA . ARG A 1 123 ? 17.507 3.989 -6.107 1.00 89.56 123 ARG A CA 1
ATOM 965 C C . ARG A 1 123 ? 16.226 3.997 -5.288 1.00 89.56 123 ARG A C 1
ATOM 967 O O . ARG A 1 123 ? 15.741 2.925 -4.946 1.00 89.56 123 ARG A O 1
ATOM 974 N N . GLN A 1 124 ? 15.666 5.172 -5.015 1.00 88.25 124 GLN A N 1
ATOM 975 C CA . GLN A 1 124 ? 14.401 5.293 -4.294 1.00 88.25 124 GLN A CA 1
ATOM 976 C C . GLN A 1 124 ? 13.263 4.571 -5.031 1.00 88.25 124 GLN A C 1
ATOM 978 O O . GLN A 1 124 ? 12.516 3.818 -4.412 1.00 88.25 124 GLN A O 1
ATOM 983 N N . GLN A 1 125 ? 13.192 4.716 -6.357 1.00 87.12 125 GLN A N 1
ATOM 984 C CA . GLN A 1 125 ? 12.193 4.027 -7.173 1.00 87.12 125 GLN A CA 1
ATOM 985 C C . GLN A 1 125 ? 12.361 2.498 -7.157 1.00 87.12 125 GLN A C 1
ATOM 987 O O . GLN A 1 125 ? 11.383 1.755 -7.103 1.00 87.12 125 GLN A O 1
ATOM 992 N N . LEU A 1 126 ? 13.604 2.009 -7.195 1.00 87.12 126 LEU A N 1
ATOM 993 C CA . LEU A 1 126 ? 13.895 0.574 -7.121 1.00 87.12 126 LEU A CA 1
ATOM 994 C C . LEU A 1 126 ? 13.579 -0.015 -5.741 1.00 87.12 126 LEU A C 1
ATOM 996 O O . LEU A 1 126 ? 13.142 -1.163 -5.662 1.00 87.12 126 LEU A O 1
ATOM 1000 N N . VAL A 1 127 ? 13.772 0.760 -4.668 1.00 85.62 127 VAL A N 1
ATOM 1001 C CA . VAL A 1 127 ? 13.349 0.370 -3.315 1.00 85.62 127 VAL A CA 1
ATOM 1002 C C . VAL A 1 127 ? 11.834 0.224 -3.261 1.00 85.62 127 VAL A C 1
ATOM 1004 O O . VAL A 1 127 ? 11.363 -0.817 -2.823 1.00 85.62 127 VAL A O 1
ATOM 1007 N N . GLU A 1 128 ? 11.075 1.174 -3.810 1.00 84.00 128 GLU A N 1
ATOM 1008 C CA . GLU A 1 128 ? 9.610 1.081 -3.885 1.00 84.00 128 GLU A CA 1
ATOM 1009 C C . GLU A 1 128 ? 9.155 -0.196 -4.620 1.00 84.00 128 GLU A C 1
ATOM 1011 O O . GLU A 1 128 ? 8.305 -0.946 -4.138 1.00 84.00 128 GLU A O 1
ATOM 1016 N N . PHE A 1 129 ? 9.784 -0.529 -5.753 1.00 84.81 129 PHE A N 1
ATOM 1017 C CA . PHE A 1 129 ? 9.486 -1.772 -6.477 1.00 84.81 129 PHE A CA 1
ATOM 1018 C C . PHE A 1 129 ? 9.853 -3.040 -5.696 1.00 84.81 129 PHE A C 1
ATOM 1020 O O . PHE A 1 129 ? 9.197 -4.076 -5.858 1.00 84.81 129 PHE A O 1
ATOM 1027 N N . SER A 1 130 ? 10.884 -2.976 -4.856 1.00 82.56 130 SER A N 1
ATOM 1028 C CA . SER A 1 130 ? 11.272 -4.075 -3.974 1.00 82.56 130 SER A CA 1
ATOM 1029 C C . SER A 1 130 ? 10.345 -4.214 -2.767 1.00 82.56 130 SER A C 1
ATOM 1031 O O . SER A 1 130 ? 10.020 -5.340 -2.387 1.00 82.56 130 SER A O 1
ATOM 1033 N N . ASP A 1 131 ? 9.895 -3.108 -2.177 1.00 77.06 131 ASP A N 1
ATOM 1034 C CA . ASP A 1 131 ? 8.949 -3.095 -1.056 1.00 77.06 131 ASP A CA 1
ATOM 1035 C C . ASP A 1 131 ? 7.619 -3.713 -1.481 1.00 77.06 131 ASP A C 1
ATOM 1037 O O . ASP A 1 131 ? 7.049 -4.559 -0.787 1.00 77.06 131 ASP A O 1
ATOM 1041 N N . HIS A 1 132 ? 7.192 -3.408 -2.705 1.00 77.00 132 HIS A N 1
ATOM 1042 C CA . HIS A 1 132 ? 6.070 -4.077 -3.340 1.00 77.00 132 HIS A CA 1
ATOM 1043 C C . HIS A 1 132 ? 6.400 -5.481 -3.862 1.00 77.00 132 HIS A C 1
ATOM 1045 O O . HIS A 1 132 ? 5.561 -6.080 -4.513 1.00 77.00 132 HIS A O 1
ATOM 1051 N N . ARG A 1 133 ? 7.583 -6.058 -3.615 1.00 73.06 133 ARG A N 1
ATOM 1052 C CA . ARG A 1 133 ? 7.994 -7.405 -4.073 1.00 73.06 133 ARG A CA 1
ATOM 1053 C C . ARG A 1 133 ? 7.815 -7.646 -5.580 1.00 73.06 133 ARG A C 1
ATOM 1055 O O . ARG A 1 133 ? 7.572 -8.782 -5.990 1.00 73.06 133 ARG A O 1
ATOM 1062 N N . VAL A 1 134 ? 7.880 -6.597 -6.399 1.00 78.81 134 VAL A N 1
ATOM 1063 C CA . VAL A 1 134 ? 7.758 -6.697 -7.863 1.00 78.81 134 VAL A CA 1
ATOM 1064 C C . VAL A 1 134 ? 9.120 -6.977 -8.491 1.00 78.81 134 VAL A C 1
ATOM 1066 O O . VAL A 1 134 ? 9.224 -7.778 -9.416 1.00 78.81 134 VAL A O 1
ATOM 1069 N N . LEU A 1 135 ? 10.176 -6.380 -7.936 1.00 79.81 135 LEU A N 1
ATOM 1070 C CA . LEU A 1 135 ? 11.564 -6.639 -8.310 1.00 79.81 135 LEU A CA 1
ATOM 1071 C C . LEU A 1 135 ? 12.341 -7.216 -7.126 1.00 79.81 135 LEU A C 1
ATOM 1073 O O . LEU A 1 135 ? 12.002 -6.991 -5.966 1.00 79.81 135 LEU A O 1
ATOM 1077 N N . ARG A 1 136 ? 13.403 -7.968 -7.424 1.00 77.19 136 ARG A N 1
ATOM 1078 C CA . ARG A 1 136 ? 14.363 -8.454 -6.427 1.00 77.19 136 ARG A CA 1
ATOM 1079 C C . ARG A 1 136 ? 15.754 -7.981 -6.806 1.00 77.19 136 ARG A C 1
ATOM 1081 O O . ARG A 1 136 ? 16.175 -8.166 -7.944 1.00 77.19 136 ARG A O 1
ATOM 1088 N N . TYR A 1 137 ? 16.468 -7.411 -5.844 1.00 75.00 137 TYR A N 1
ATOM 1089 C CA . TYR A 1 137 ? 17.889 -7.126 -5.981 1.00 75.00 137 TYR A CA 1
ATOM 1090 C C . TYR A 1 137 ? 18.707 -8.356 -5.575 1.00 75.00 137 TYR A C 1
ATOM 1092 O O . TYR A 1 137 ? 18.404 -9.028 -4.589 1.00 75.00 137 TYR A O 1
ATOM 1100 N N . ALA A 1 138 ? 19.768 -8.635 -6.324 1.00 69.25 138 ALA A N 1
ATOM 1101 C CA . ALA A 1 138 ? 20.813 -9.561 -5.921 1.00 69.25 138 ALA A CA 1
ATOM 1102 C C . ALA A 1 138 ? 22.110 -8.759 -5.799 1.00 69.25 138 ALA A C 1
ATOM 1104 O O . ALA A 1 138 ? 22.603 -8.213 -6.784 1.00 69.25 138 ALA A O 1
ATOM 1105 N N . PHE A 1 139 ? 22.644 -8.651 -4.583 1.00 62.25 139 PHE A N 1
ATOM 1106 C CA . PHE A 1 139 ? 23.982 -8.105 -4.388 1.00 62.25 139 PHE A CA 1
ATOM 1107 C C . PHE A 1 139 ? 24.987 -9.221 -4.658 1.00 62.25 139 PHE A C 1
ATOM 1109 O O . PHE A 1 139 ? 25.122 -10.145 -3.857 1.00 62.25 139 PHE A O 1
ATOM 1116 N N . HIS A 1 140 ? 25.684 -9.144 -5.789 1.00 52.69 140 HIS A N 1
ATOM 1117 C CA . HIS A 1 140 ? 26.891 -9.934 -5.989 1.00 52.69 140 HIS A CA 1
ATOM 1118 C C . HIS A 1 140 ? 28.041 -9.241 -5.257 1.00 52.69 140 HIS A C 1
ATOM 1120 O O . HIS A 1 140 ? 28.562 -8.227 -5.716 1.00 52.69 140 HIS A O 1
ATOM 1126 N N . PHE A 1 141 ? 28.403 -9.775 -4.092 1.00 40.16 141 PHE A N 1
ATOM 1127 C CA . PHE A 1 141 ? 29.688 -9.489 -3.465 1.00 40.16 141 PHE A CA 1
ATOM 1128 C C . PHE A 1 141 ? 30.741 -10.365 -4.155 1.00 40.16 141 PHE A C 1
ATOM 1130 O O . PHE A 1 141 ? 30.586 -11.587 -4.181 1.00 40.16 141 PHE A O 1
ATOM 1137 N N . TYR A 1 142 ? 31.749 -9.732 -4.757 1.00 34.59 142 TYR A N 1
ATOM 1138 C CA . TYR A 1 142 ? 33.000 -10.389 -5.143 1.00 34.59 142 TYR A CA 1
ATOM 1139 C C . TYR A 1 142 ? 33.936 -10.465 -3.939 1.00 34.59 142 TYR A C 1
ATOM 1141 O O . TYR A 1 142 ? 33.941 -9.491 -3.150 1.00 34.59 142 TYR A O 1
#